Protein AF-A0A3R9VQI7-F1 (afdb_monomer)

Nearest PDB structures (foldseek):
  8i23-assembly1_F  TM=2.184E-01  e=7.069E+00  Acetivibrio thermocellus DSM 1313

pLDDT: mean 84.9, std 16.33, range [34.09, 97.44]

Solvent-accessible surface area (backbone atoms only — not comparable to full-atom values): 9624 Å² total; per-residue (Å²): 139,80,84,77,78,78,72,81,77,60,91,56,60,58,57,73,74,30,64,67,62,40,55,56,49,52,53,23,62,77,69,74,47,32,58,44,34,78,69,72,74,45,92,63,67,77,46,72,69,33,51,53,50,53,53,48,50,55,55,51,54,72,51,34,39,91,84,81,68,51,37,67,72,71,70,62,70,96,64,67,99,82,67,79,73,87,72,82,94,79,89,79,87,53,67,68,61,48,54,44,48,53,52,50,53,50,40,53,73,72,66,52,87,56,84,96,61,85,83,76,91,69,58,68,71,57,52,55,51,53,51,53,54,48,52,55,50,51,51,55,52,48,54,54,52,54,59,66,72,77,112

Mean predicted aligned error: 12.51 Å

Structure (mmCIF, N/CA/C/O backbone):
data_AF-A0A3R9VQI7-F1
#
_entry.id   AF-A0A3R9VQI7-F1
#
loop_
_atom_site.group_PDB
_atom_site.id
_atom_site.type_symbol
_atom_site.label_atom_id
_atom_site.label_alt_id
_atom_site.label_comp_id
_atom_site.label_asym_id
_atom_site.label_entity_id
_atom_site.label_seq_id
_atom_site.pdbx_PDB_ins_code
_atom_site.Cartn_x
_atom_site.Cartn_y
_atom_site.Cartn_z
_atom_site.occupancy
_atom_site.B_iso_or_equiv
_atom_site.auth_seq_id
_atom_site.auth_comp_id
_atom_site.auth_asym_id
_atom_site.auth_atom_id
_atom_site.pdbx_PDB_model_num
ATOM 1 N N . MET A 1 1 ? 29.028 -3.522 -47.943 1.00 38.59 1 MET A N 1
ATOM 2 C CA . MET A 1 1 ? 28.726 -4.312 -46.728 1.00 38.59 1 MET A CA 1
ATOM 3 C C . MET A 1 1 ? 29.406 -3.626 -45.562 1.00 38.59 1 MET A C 1
ATOM 5 O O . MET A 1 1 ? 30.579 -3.868 -45.320 1.00 38.59 1 MET A O 1
ATOM 9 N N . GLU A 1 2 ? 28.699 -2.723 -44.891 1.00 34.09 2 GLU A N 1
ATOM 10 C CA . GLU A 1 2 ? 29.251 -1.963 -43.771 1.00 34.09 2 GLU A CA 1
ATOM 11 C C . GLU A 1 2 ? 28.541 -2.427 -42.502 1.00 34.09 2 GLU A C 1
ATOM 13 O O . GLU A 1 2 ? 27.344 -2.212 -42.316 1.00 34.09 2 GLU A O 1
ATOM 18 N N . ARG A 1 3 ? 29.260 -3.193 -41.676 1.00 38.88 3 ARG A N 1
ATOM 19 C CA . ARG A 1 3 ? 28.760 -3.687 -40.391 1.00 38.88 3 ARG A CA 1
ATOM 20 C C . ARG A 1 3 ? 28.681 -2.503 -39.437 1.00 38.88 3 ARG A C 1
ATOM 22 O O . ARG A 1 3 ? 29.692 -2.091 -38.876 1.00 38.88 3 ARG A O 1
ATOM 29 N N . THR A 1 4 ? 27.476 -1.979 -39.242 1.00 37.16 4 THR A N 1
ATOM 30 C CA . THR A 1 4 ? 27.181 -0.986 -38.211 1.00 37.16 4 THR A CA 1
ATOM 31 C C . THR A 1 4 ? 27.562 -1.560 -36.847 1.00 37.16 4 THR A C 1
ATOM 33 O O . THR A 1 4 ? 26.996 -2.557 -36.393 1.00 37.16 4 THR A O 1
ATOM 36 N N . ALA A 1 5 ? 28.556 -0.954 -36.200 1.00 41.22 5 ALA A N 1
ATOM 37 C CA . ALA A 1 5 ? 28.973 -1.320 -34.857 1.00 41.22 5 ALA A CA 1
ATOM 38 C C . ALA A 1 5 ? 27.812 -1.076 -33.880 1.00 41.22 5 ALA A C 1
ATOM 40 O O . ALA A 1 5 ? 27.413 0.062 -33.624 1.00 41.22 5 ALA A O 1
ATOM 41 N N . VAL A 1 6 ? 27.251 -2.159 -33.342 1.00 41.62 6 VAL A N 1
ATOM 42 C CA . VAL A 1 6 ? 26.236 -2.110 -32.288 1.00 41.62 6 VAL A CA 1
ATOM 43 C C . VAL A 1 6 ? 26.894 -1.513 -31.046 1.00 41.62 6 VAL A C 1
ATOM 45 O O . VAL A 1 6 ? 27.669 -2.180 -30.362 1.00 41.62 6 VAL A O 1
ATOM 48 N N . ARG A 1 7 ? 26.605 -0.239 -30.754 1.00 41.44 7 ARG A N 1
ATOM 49 C CA . ARG A 1 7 ? 26.991 0.385 -29.483 1.00 41.44 7 ARG A CA 1
ATOM 50 C C . ARG A 1 7 ? 26.439 -0.470 -28.333 1.00 41.44 7 ARG A C 1
ATOM 52 O O . ARG A 1 7 ? 25.248 -0.801 -28.366 1.00 41.44 7 ARG A O 1
ATOM 59 N N . PRO A 1 8 ? 27.245 -0.820 -27.315 1.00 38.84 8 PRO A N 1
ATOM 60 C CA . PRO A 1 8 ? 26.748 -1.569 -26.172 1.00 38.84 8 PRO A CA 1
ATOM 61 C C . PRO A 1 8 ? 25.651 -0.736 -25.509 1.00 38.84 8 PRO A C 1
ATOM 63 O O . PRO A 1 8 ? 25.894 0.375 -25.035 1.00 38.84 8 PRO A O 1
ATOM 66 N N . ARG A 1 9 ? 24.410 -1.235 -25.532 1.00 44.59 9 ARG A N 1
ATOM 67 C CA . ARG A 1 9 ? 23.293 -0.591 -24.839 1.00 44.59 9 ARG A CA 1
ATOM 68 C C . ARG A 1 9 ? 23.637 -0.594 -23.348 1.00 44.59 9 ARG A C 1
ATOM 70 O O . ARG A 1 9 ? 23.620 -1.648 -22.722 1.00 44.59 9 ARG A O 1
ATOM 77 N N . GLY A 1 10 ? 24.021 0.568 -22.816 1.00 42.47 10 GLY A N 1
ATOM 78 C CA . GLY A 1 10 ? 24.413 0.735 -21.416 1.00 42.47 10 GLY A CA 1
ATOM 79 C C . GLY A 1 10 ? 23.370 0.124 -20.480 1.00 42.47 10 GLY A C 1
ATOM 80 O O . GLY A 1 10 ? 22.176 0.401 -20.617 1.00 42.47 10 GLY A O 1
ATOM 81 N N . ARG A 1 11 ? 23.836 -0.731 -19.563 1.00 51.78 11 ARG A N 1
ATOM 82 C CA . ARG A 1 11 ? 23.045 -1.722 -18.812 1.00 51.78 11 ARG A CA 1
ATOM 83 C C . ARG A 1 11 ? 21.971 -1.137 -17.870 1.00 51.78 11 ARG A C 1
ATOM 85 O O . ARG A 1 11 ? 21.146 -1.898 -17.389 1.00 51.78 11 ARG A O 1
ATOM 92 N N . GLY A 1 12 ? 21.906 0.187 -17.684 1.00 51.84 12 GLY A N 1
ATOM 93 C CA . GLY A 1 12 ? 20.859 0.875 -16.905 1.00 51.84 12 GLY A CA 1
ATOM 94 C C . GLY A 1 12 ? 19.809 1.644 -17.725 1.00 51.84 12 GLY A C 1
ATOM 95 O O . GLY A 1 12 ? 18.701 1.860 -17.249 1.00 51.84 12 GLY A O 1
ATOM 96 N N . LYS A 1 13 ? 20.088 2.011 -18.987 1.00 58.22 13 LYS A N 1
ATOM 97 C CA . LYS A 1 13 ? 19.230 2.949 -19.750 1.00 58.22 13 LYS A CA 1
ATOM 98 C C . LYS A 1 13 ? 17.835 2.404 -20.055 1.00 58.22 13 LYS A C 1
ATOM 100 O O . LYS A 1 13 ? 16.871 3.157 -20.094 1.00 58.22 13 LYS A O 1
ATOM 105 N N . ARG A 1 14 ? 17.729 1.089 -20.271 1.00 71.56 14 ARG A N 1
ATOM 106 C CA . ARG A 1 14 ? 16.430 0.439 -20.484 1.00 71.56 14 ARG A CA 1
ATOM 107 C C . ARG A 1 14 ? 15.607 0.392 -19.208 1.00 71.56 14 ARG A C 1
ATOM 109 O O . ARG A 1 14 ? 14.405 0.515 -19.301 1.00 71.56 14 ARG A O 1
ATOM 116 N N . LEU A 1 15 ? 16.236 0.225 -18.047 1.00 81.12 15 LEU A N 1
ATOM 117 C CA . LEU A 1 15 ? 15.501 0.173 -16.790 1.00 81.12 15 LEU A CA 1
ATOM 118 C C . LEU A 1 15 ? 14.833 1.520 -16.501 1.00 81.12 15 LEU A C 1
ATOM 120 O O . LEU A 1 15 ? 13.674 1.558 -16.139 1.00 81.12 15 LEU A O 1
ATOM 124 N N . ILE A 1 16 ? 15.526 2.626 -16.755 1.00 79.38 16 ILE A N 1
ATOM 125 C CA . ILE A 1 16 ? 14.968 3.967 -16.555 1.00 79.38 16 ILE A CA 1
ATOM 126 C C . ILE A 1 16 ? 13.814 4.245 -17.536 1.00 79.38 16 ILE A C 1
ATOM 128 O O . ILE A 1 16 ? 12.715 4.602 -17.120 1.00 79.38 16 ILE A O 1
ATOM 132 N N . ALA A 1 17 ? 14.041 4.020 -18.833 1.00 81.19 17 ALA A N 1
ATOM 133 C CA . ALA A 1 17 ? 13.105 4.422 -19.886 1.00 81.19 17 ALA A CA 1
ATOM 134 C C . ALA A 1 17 ? 11.921 3.458 -20.131 1.00 81.19 17 ALA A C 1
ATOM 136 O O . ALA A 1 17 ? 10.970 3.836 -20.805 1.00 81.19 17 ALA A O 1
ATOM 137 N N . ASP A 1 18 ? 11.978 2.211 -19.653 1.00 88.81 18 ASP A N 1
ATOM 138 C CA . ASP A 1 18 ? 10.979 1.166 -19.936 1.00 88.81 18 ASP A CA 1
ATOM 139 C C . ASP A 1 18 ? 10.187 0.836 -18.659 1.00 88.81 18 ASP A C 1
ATOM 141 O O . ASP A 1 18 ? 10.605 0.018 -17.835 1.00 88.81 18 ASP A O 1
ATOM 145 N N . GLU A 1 19 ? 9.046 1.508 -18.475 1.00 87.94 19 GLU A N 1
ATOM 146 C CA . GLU A 1 19 ? 8.146 1.322 -17.323 1.00 87.94 19 GLU A CA 1
ATOM 147 C C . GLU A 1 19 ? 7.657 -0.115 -17.183 1.00 87.94 19 GLU A C 1
ATOM 149 O O . GLU A 1 19 ? 7.660 -0.675 -16.087 1.00 87.94 19 GLU A O 1
ATOM 154 N N . ARG A 1 20 ? 7.289 -0.745 -18.302 1.00 91.69 20 ARG A N 1
ATOM 155 C CA . ARG A 1 20 ? 6.840 -2.136 -18.303 1.00 91.69 20 ARG A CA 1
ATOM 156 C C . ARG A 1 20 ? 7.943 -3.043 -17.781 1.00 91.69 20 ARG A C 1
ATOM 158 O O . ARG A 1 20 ? 7.696 -3.861 -16.903 1.00 91.69 20 ARG A O 1
ATOM 165 N N . PHE A 1 21 ? 9.160 -2.894 -18.294 1.00 93.94 21 PHE A N 1
ATOM 166 C CA . PHE A 1 21 ? 10.286 -3.700 -17.837 1.00 93.94 21 PHE A CA 1
ATOM 167 C C . PHE A 1 21 ? 10.604 -3.476 -16.349 1.00 93.94 21 PHE A C 1
ATOM 169 O O . PHE A 1 21 ? 10.956 -4.434 -15.661 1.00 93.94 21 PHE A O 1
ATOM 176 N N . ARG A 1 22 ? 10.433 -2.253 -15.825 1.00 93.25 22 ARG A N 1
ATOM 177 C CA . ARG A 1 22 ? 10.519 -1.987 -14.377 1.00 93.25 22 ARG A CA 1
ATOM 178 C C . ARG A 1 22 ? 9.446 -2.719 -13.583 1.00 93.25 22 ARG A C 1
ATOM 180 O O . ARG A 1 22 ? 9.789 -3.364 -12.597 1.00 93.25 22 ARG A O 1
ATOM 187 N N . ALA A 1 23 ? 8.191 -2.661 -14.021 1.00 94.38 23 ALA A N 1
ATOM 188 C CA . ALA A 1 23 ? 7.086 -3.348 -13.357 1.00 94.38 23 ALA A CA 1
ATOM 189 C C . ALA A 1 23 ? 7.280 -4.876 -13.347 1.00 94.38 23 ALA A C 1
ATOM 191 O O . ALA A 1 23 ? 7.048 -5.529 -12.331 1.00 94.38 23 ALA A O 1
ATOM 192 N N . GLU A 1 24 ? 7.772 -5.455 -14.450 1.00 96.56 24 GLU A N 1
ATOM 193 C CA . GLU A 1 24 ? 8.117 -6.883 -14.513 1.00 96.56 24 GLU A CA 1
ATOM 194 C C . GLU A 1 24 ? 9.191 -7.240 -13.464 1.00 96.56 24 GLU A C 1
ATOM 196 O O . GLU A 1 24 ? 9.066 -8.246 -12.762 1.00 96.56 24 GLU A O 1
ATOM 201 N N . LEU A 1 25 ? 10.228 -6.408 -13.307 1.00 96.50 25 LEU A N 1
ATOM 202 C CA . LEU A 1 25 ? 11.298 -6.634 -12.329 1.00 96.50 25 LEU A CA 1
ATOM 203 C C . LEU A 1 25 ? 10.863 -6.417 -10.875 1.00 96.50 25 LEU A C 1
ATOM 205 O O . LEU A 1 25 ? 11.325 -7.163 -10.015 1.00 96.50 25 LEU A O 1
ATOM 209 N N . GLU A 1 26 ? 9.952 -5.481 -10.604 1.00 95.81 26 GLU A N 1
ATOM 210 C CA . GLU A 1 26 ? 9.351 -5.294 -9.276 1.00 95.81 26 GLU A CA 1
ATOM 211 C C . GLU A 1 26 ? 8.632 -6.559 -8.799 1.00 95.81 26 GLU A C 1
ATOM 213 O O . GLU A 1 26 ? 8.823 -7.012 -7.669 1.00 95.81 26 GLU A O 1
ATOM 218 N N . LEU A 1 27 ? 7.828 -7.165 -9.675 1.00 97.44 27 LEU A N 1
ATOM 219 C CA . LEU A 1 27 ? 7.131 -8.410 -9.362 1.00 97.44 27 LEU A CA 1
ATOM 220 C C . LEU A 1 27 ? 8.117 -9.568 -9.171 1.00 97.44 27 LEU A C 1
ATOM 222 O O . LEU A 1 27 ? 7.957 -10.359 -8.243 1.00 97.44 27 LEU A O 1
ATOM 226 N N . CYS A 1 28 ? 9.160 -9.645 -10.004 1.00 96.88 28 CYS A N 1
ATOM 227 C CA . CYS A 1 28 ? 10.213 -10.652 -9.855 1.00 96.88 28 CYS A CA 1
ATOM 228 C C . CYS A 1 28 ? 10.943 -10.541 -8.508 1.00 96.88 28 CYS A C 1
ATOM 230 O O . CYS A 1 28 ? 11.165 -11.564 -7.863 1.00 96.88 28 CYS A O 1
ATOM 232 N N . ASP A 1 29 ? 11.292 -9.323 -8.084 1.00 96.44 29 ASP A N 1
ATOM 233 C CA . ASP A 1 29 ? 11.940 -9.040 -6.797 1.00 96.44 29 ASP A CA 1
ATOM 234 C C . ASP A 1 29 ? 11.030 -9.438 -5.626 1.00 96.44 29 ASP A C 1
ATOM 236 O O . ASP A 1 29 ? 11.433 -10.211 -4.758 1.00 96.44 29 ASP A O 1
ATOM 240 N N . ARG A 1 30 ? 9.755 -9.021 -5.666 1.00 96.62 30 ARG A N 1
ATOM 241 C CA . ARG A 1 30 ? 8.749 -9.355 -4.643 1.00 96.62 30 ARG A CA 1
ATOM 242 C C . ARG A 1 30 ? 8.510 -10.859 -4.505 1.00 96.62 30 ARG A C 1
ATOM 244 O O . ARG A 1 30 ? 8.289 -11.340 -3.397 1.00 96.62 30 ARG A O 1
ATOM 251 N N . TRP A 1 31 ? 8.503 -11.595 -5.613 1.00 96.31 31 TRP A N 1
ATOM 252 C CA . TRP A 1 31 ? 8.249 -13.039 -5.620 1.00 96.31 31 TRP A CA 1
ATOM 253 C C . TRP A 1 31 ? 9.518 -13.887 -5.487 1.00 96.31 31 TRP A C 1
ATOM 255 O O . TRP A 1 31 ? 9.418 -15.101 -5.322 1.00 96.31 31 TRP A O 1
ATOM 265 N N . GLY A 1 32 ? 10.704 -13.278 -5.560 1.00 95.69 32 GLY A N 1
ATOM 266 C CA . GLY A 1 32 ? 11.980 -13.990 -5.497 1.00 95.69 32 GLY A CA 1
ATOM 267 C C . GLY A 1 32 ? 12.238 -14.906 -6.699 1.00 95.69 32 GLY A C 1
ATOM 268 O O . GLY A 1 32 ? 12.875 -15.949 -6.547 1.00 95.69 32 GLY A O 1
ATOM 269 N N . ILE A 1 33 ? 11.747 -14.545 -7.890 1.00 96.69 33 ILE A N 1
ATOM 270 C CA . ILE A 1 33 ? 11.837 -15.379 -9.101 1.00 96.69 33 ILE A CA 1
ATOM 271 C C . ILE A 1 33 ? 12.723 -14.756 -10.192 1.00 96.69 33 ILE A C 1
ATOM 273 O O . ILE A 1 33 ? 12.811 -13.532 -10.295 1.00 96.69 33 ILE A O 1
ATOM 277 N N . PRO A 1 34 ? 13.353 -15.563 -11.072 1.00 97.19 34 PRO A N 1
ATOM 278 C CA . PRO A 1 34 ? 14.092 -15.022 -12.205 1.00 97.19 34 PRO A CA 1
ATOM 279 C C . PRO A 1 34 ? 13.143 -14.455 -13.274 1.00 97.19 34 PRO A C 1
ATOM 281 O O . PRO A 1 34 ? 12.100 -15.028 -13.588 1.00 97.19 34 PRO A O 1
ATOM 284 N N . HIS A 1 35 ? 13.548 -13.362 -13.922 1.00 95.25 35 HIS A N 1
ATOM 285 C CA . HIS A 1 35 ? 12.749 -12.703 -14.964 1.00 95.25 35 HIS A CA 1
ATOM 286 C C . HIS A 1 35 ? 12.475 -13.597 -16.192 1.00 95.25 35 HIS A C 1
ATOM 288 O O . HIS A 1 35 ? 11.518 -13.377 -16.937 1.00 95.25 35 HIS A O 1
ATOM 294 N N . SER A 1 36 ? 13.321 -14.592 -16.462 1.00 95.31 36 SER A N 1
ATOM 295 C CA . SER A 1 36 ? 13.054 -15.619 -17.476 1.00 95.31 36 SER A CA 1
ATOM 296 C C . SER A 1 36 ? 11.845 -16.490 -17.120 1.00 95.31 36 SER A C 1
ATOM 298 O O . SER A 1 36 ? 11.023 -16.749 -18.001 1.00 95.31 36 SER A O 1
ATOM 300 N N . LEU A 1 37 ? 11.695 -16.873 -15.845 1.00 96.56 37 LEU A N 1
ATOM 301 C CA . LEU A 1 37 ? 10.531 -17.603 -15.341 1.00 96.56 37 LEU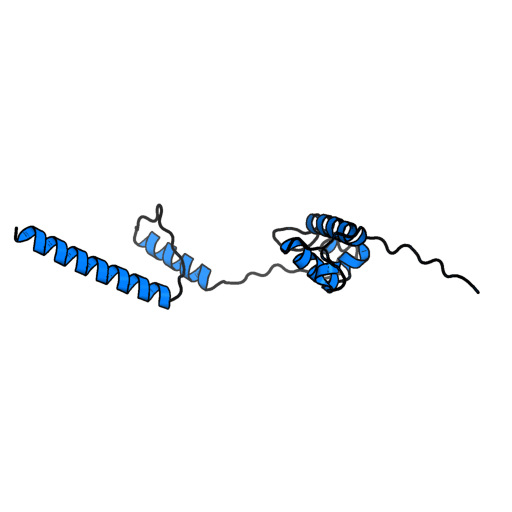 A CA 1
ATOM 302 C C . LEU A 1 37 ? 9.276 -16.731 -15.393 1.00 96.56 37 LEU A C 1
ATOM 304 O O . LEU A 1 37 ? 8.262 -17.181 -15.914 1.00 96.56 37 LEU A O 1
ATOM 308 N N . PHE A 1 38 ? 9.362 -15.471 -14.951 1.00 95.88 38 PHE A N 1
ATOM 309 C CA . PHE A 1 38 ? 8.246 -14.516 -15.038 1.00 95.88 38 PHE A CA 1
ATOM 310 C C . PHE A 1 38 ? 7.684 -14.406 -16.465 1.00 95.88 38 PHE A C 1
ATOM 312 O O . PHE A 1 38 ? 6.479 -14.345 -16.679 1.00 95.88 38 PHE A O 1
ATOM 319 N N . ARG A 1 39 ? 8.568 -14.442 -17.466 1.00 94.56 39 ARG A N 1
ATOM 320 C CA . ARG A 1 39 ? 8.208 -14.393 -18.887 1.00 94.56 39 ARG A CA 1
ATOM 321 C C . ARG A 1 39 ? 7.726 -15.720 -19.488 1.00 94.56 39 ARG A C 1
ATOM 323 O O . ARG A 1 39 ? 7.467 -15.757 -20.691 1.00 94.56 39 ARG A O 1
ATOM 330 N N . GLY A 1 40 ? 7.680 -16.800 -18.711 1.00 92.88 40 GLY A N 1
ATOM 331 C CA . GLY A 1 40 ? 7.339 -18.140 -19.195 1.00 92.88 40 GLY A CA 1
ATOM 332 C C . GLY A 1 40 ? 8.402 -18.777 -20.100 1.00 92.88 40 GLY A C 1
ATOM 333 O O . GLY A 1 40 ? 8.088 -19.684 -20.860 1.00 92.88 40 GLY A O 1
ATOM 334 N N . ALA A 1 41 ? 9.650 -18.295 -20.060 1.00 88.25 41 ALA A N 1
ATOM 335 C CA . ALA A 1 41 ? 10.738 -18.752 -20.931 1.00 88.25 41 ALA A CA 1
ATOM 336 C C . ALA A 1 41 ? 11.843 -19.539 -20.195 1.00 88.25 41 ALA A C 1
ATOM 338 O O . ALA A 1 41 ? 12.825 -19.925 -20.826 1.00 88.25 41 ALA A O 1
ATOM 339 N N . GLY A 1 42 ? 11.727 -19.739 -18.877 1.00 83.81 42 GLY A N 1
ATOM 340 C CA . GLY A 1 42 ? 12.738 -20.396 -18.041 1.00 83.81 42 GLY A CA 1
ATOM 341 C C . GLY A 1 42 ? 12.167 -21.522 -17.177 1.00 83.81 42 GLY A C 1
ATOM 342 O O . GLY A 1 42 ? 10.975 -21.555 -16.896 1.00 83.81 42 GLY A O 1
ATOM 343 N N . ASP A 1 43 ? 13.045 -22.416 -16.720 1.00 90.12 43 ASP A N 1
ATOM 344 C CA . ASP A 1 43 ? 12.754 -23.555 -15.831 1.00 90.12 43 ASP A CA 1
ATOM 345 C C . ASP A 1 43 ? 12.832 -23.187 -14.333 1.00 90.12 43 ASP A C 1
ATOM 347 O O . ASP A 1 43 ? 12.857 -24.055 -13.464 1.00 90.12 43 ASP A O 1
ATOM 351 N N . GLY A 1 44 ? 12.912 -21.888 -14.028 1.00 90.88 44 GLY A N 1
ATOM 352 C CA . GLY A 1 44 ? 13.103 -21.361 -12.677 1.00 90.88 44 GLY A CA 1
ATOM 353 C C . GLY A 1 44 ? 14.562 -21.254 -12.232 1.00 90.88 44 GLY A C 1
ATOM 354 O O . GLY A 1 44 ? 14.823 -20.706 -11.160 1.00 90.88 44 GLY A O 1
ATOM 355 N N . ARG A 1 45 ? 15.536 -21.692 -13.042 1.00 94.81 45 ARG A N 1
ATOM 356 C CA . ARG A 1 45 ? 16.953 -21.458 -12.741 1.00 94.81 45 ARG A CA 1
ATOM 357 C C . ARG A 1 45 ? 17.359 -20.024 -13.052 1.00 94.81 45 ARG A C 1
ATOM 359 O O . ARG A 1 45 ? 17.010 -19.447 -14.081 1.00 94.81 45 ARG A O 1
ATOM 366 N N . TRP A 1 46 ? 18.184 -19.464 -12.175 1.00 94.44 46 TRP A N 1
ATOM 367 C CA . TRP A 1 46 ? 18.760 -18.140 -12.366 1.00 94.44 46 TRP A CA 1
ATOM 368 C C . TRP A 1 46 ? 19.817 -18.164 -13.467 1.00 94.44 46 TRP A C 1
ATOM 370 O O . TRP A 1 46 ? 20.925 -18.675 -13.281 1.00 94.44 46 TRP A O 1
ATOM 380 N N . THR A 1 47 ? 19.493 -17.567 -14.611 1.00 94.19 47 THR A N 1
ATOM 381 C CA . THR A 1 47 ? 20.473 -17.330 -15.674 1.00 94.19 47 THR A CA 1
ATOM 382 C C . THR A 1 47 ? 21.387 -16.155 -15.317 1.00 94.19 47 THR A C 1
ATOM 384 O O . THR A 1 47 ? 21.063 -15.335 -14.455 1.00 94.19 47 THR A O 1
ATOM 387 N N . GLU A 1 48 ? 22.531 -16.035 -15.992 1.00 93.88 48 GLU A N 1
ATOM 388 C CA . GLU A 1 48 ? 23.413 -14.866 -15.849 1.00 93.88 48 GLU A CA 1
ATOM 389 C C . GLU A 1 48 ? 22.662 -13.561 -16.119 1.00 93.88 48 GLU A C 1
ATOM 391 O O . GLU A 1 48 ? 22.704 -12.634 -15.314 1.00 93.88 48 GLU A O 1
ATOM 396 N N . ARG A 1 49 ? 21.863 -13.545 -17.186 1.00 90.94 49 ARG A N 1
ATOM 397 C CA . ARG A 1 49 ? 21.050 -12.394 -17.564 1.00 90.94 49 ARG A CA 1
ATOM 398 C C . ARG A 1 49 ? 19.994 -12.043 -16.515 1.00 90.94 49 ARG A C 1
ATOM 400 O O . ARG A 1 49 ? 19.667 -10.872 -16.363 1.00 90.94 49 ARG A O 1
ATOM 407 N N . ASP A 1 50 ? 19.423 -13.021 -15.815 1.00 94.69 50 ASP A N 1
ATOM 408 C CA . ASP A 1 50 ? 18.455 -12.738 -14.747 1.00 94.69 50 ASP A CA 1
ATOM 409 C C . ASP A 1 50 ? 19.135 -12.153 -13.511 1.00 94.69 50 ASP A C 1
ATOM 411 O O . ASP A 1 50 ? 18.616 -11.199 -12.937 1.00 94.69 50 ASP A O 1
ATOM 415 N N . ARG A 1 51 ? 20.332 -12.643 -13.162 1.00 95.25 51 ARG A N 1
ATOM 416 C CA . ARG A 1 51 ? 21.143 -12.052 -12.087 1.00 95.25 51 ARG A CA 1
ATOM 417 C C . ARG A 1 51 ? 21.540 -10.615 -12.406 1.00 95.25 51 ARG A C 1
ATOM 419 O O . ARG A 1 51 ? 21.394 -9.746 -11.554 1.00 95.25 51 ARG A O 1
ATOM 426 N N . GLU A 1 52 ? 21.984 -10.348 -13.634 1.00 94.38 52 GLU A N 1
ATOM 427 C CA . GLU A 1 52 ? 22.318 -8.987 -14.073 1.00 94.38 52 GLU A CA 1
ATOM 428 C C . GLU A 1 52 ? 21.127 -8.033 -13.926 1.00 94.38 52 GLU A C 1
ATOM 430 O O . GLU A 1 52 ? 21.287 -6.925 -13.418 1.00 94.38 52 GLU A O 1
ATOM 435 N N . LYS A 1 53 ? 19.922 -8.458 -14.334 1.00 93.88 53 LYS A N 1
ATOM 436 C CA . LYS A 1 53 ? 18.711 -7.641 -14.178 1.00 93.88 53 LYS A CA 1
ATOM 437 C C . LYS A 1 53 ? 18.348 -7.418 -12.715 1.00 93.88 53 LYS A C 1
ATOM 439 O O . LYS A 1 53 ? 17.994 -6.300 -12.370 1.00 93.88 53 LYS A O 1
ATOM 444 N N . ALA A 1 54 ? 18.423 -8.452 -11.878 1.00 95.00 54 ALA A N 1
ATOM 445 C CA . ALA A 1 54 ? 18.098 -8.337 -10.459 1.00 95.00 54 ALA A CA 1
ATOM 446 C C . ALA A 1 54 ? 19.051 -7.367 -9.746 1.00 95.00 54 ALA A C 1
ATOM 448 O O . ALA A 1 54 ? 18.604 -6.489 -9.016 1.00 95.00 54 ALA A O 1
ATOM 449 N N . LEU A 1 55 ? 20.355 -7.451 -10.029 1.00 94.94 55 LEU A N 1
ATOM 450 C CA . LEU A 1 55 ? 21.340 -6.503 -9.502 1.00 94.94 55 LEU A CA 1
ATOM 451 C C . LEU A 1 55 ? 21.104 -5.080 -10.027 1.00 94.94 55 LEU A C 1
ATOM 453 O O . LEU A 1 55 ? 21.162 -4.129 -9.252 1.00 94.94 55 LEU A O 1
ATOM 457 N N . ALA A 1 56 ? 20.792 -4.924 -11.317 1.00 92.50 56 ALA A N 1
ATOM 458 C CA . ALA A 1 56 ? 20.472 -3.619 -11.893 1.00 92.50 56 ALA A CA 1
ATOM 459 C C . ALA A 1 56 ? 19.197 -3.012 -11.283 1.00 92.50 56 ALA A C 1
ATOM 461 O O . ALA A 1 56 ? 19.162 -1.816 -11.003 1.00 92.50 56 ALA A O 1
ATOM 462 N N . TYR A 1 57 ? 18.168 -3.830 -11.044 1.00 93.69 57 TYR A N 1
ATOM 463 C CA . TYR A 1 57 ? 16.941 -3.403 -10.376 1.00 93.69 57 TYR A CA 1
ATOM 464 C C . TYR A 1 57 ? 17.195 -3.006 -8.924 1.00 93.69 57 TYR A C 1
ATOM 466 O O . TYR A 1 57 ? 16.715 -1.966 -8.480 1.00 93.69 57 TYR A O 1
ATOM 474 N N . ARG A 1 58 ? 18.027 -3.770 -8.209 1.00 94.00 58 ARG A N 1
ATOM 475 C CA . ARG A 1 58 ? 18.433 -3.441 -6.842 1.00 94.00 58 ARG A CA 1
ATOM 476 C C . ARG A 1 58 ? 19.167 -2.106 -6.761 1.00 94.00 58 ARG A C 1
ATOM 478 O O . ARG A 1 58 ? 18.946 -1.348 -5.821 1.00 94.00 58 ARG A O 1
ATOM 485 N N . GLU A 1 59 ? 20.029 -1.816 -7.730 1.00 91.56 59 GLU A N 1
ATOM 486 C CA . GLU A 1 59 ? 20.727 -0.532 -7.790 1.00 91.56 59 GLU A CA 1
ATOM 487 C C . GLU A 1 59 ? 19.768 0.615 -8.125 1.00 91.56 59 GLU A C 1
ATOM 489 O O . GLU A 1 59 ? 19.807 1.652 -7.475 1.00 91.56 59 GLU A O 1
ATOM 494 N N . TYR A 1 60 ? 18.828 0.404 -9.049 1.00 90.62 60 TYR A N 1
ATOM 495 C CA . TYR A 1 60 ? 17.756 1.366 -9.314 1.00 90.62 60 TYR A CA 1
ATOM 496 C C . TYR A 1 60 ? 16.908 1.660 -8.070 1.00 90.62 60 TYR A C 1
ATOM 498 O O . TYR A 1 60 ? 16.638 2.818 -7.780 1.00 90.62 60 TYR A O 1
ATOM 506 N N . GLN A 1 61 ? 16.527 0.649 -7.284 1.00 91.38 61 GLN A N 1
ATOM 507 C CA . GLN A 1 61 ? 15.762 0.868 -6.049 1.00 91.38 61 GLN A CA 1
ATOM 508 C C . GLN A 1 61 ? 16.491 1.789 -5.057 1.00 91.38 61 GLN A C 1
ATOM 510 O O . GLN A 1 61 ? 15.837 2.513 -4.317 1.00 91.38 61 GLN A O 1
ATOM 515 N N . ARG A 1 62 ? 17.831 1.787 -5.037 1.00 89.94 62 ARG A N 1
ATOM 516 C CA . ARG A 1 62 ? 18.619 2.675 -4.164 1.00 89.94 62 ARG A CA 1
ATOM 517 C C . ARG A 1 62 ? 18.576 4.135 -4.595 1.00 89.94 62 ARG A C 1
ATOM 519 O O . ARG A 1 62 ? 18.835 5.000 -3.766 1.00 89.94 62 ARG A O 1
ATOM 526 N N . THR A 1 63 ? 18.274 4.411 -5.863 1.00 87.62 63 THR A N 1
ATOM 527 C CA . THR A 1 63 ? 18.142 5.785 -6.363 1.00 87.62 63 THR A CA 1
ATOM 528 C C . THR A 1 63 ? 16.734 6.345 -6.174 1.00 87.62 63 THR A C 1
ATOM 530 O O . THR A 1 63 ? 16.541 7.550 -6.321 1.00 87.62 63 THR A O 1
ATOM 533 N N . VAL A 1 64 ? 15.761 5.493 -5.829 1.00 89.25 64 VAL A N 1
ATOM 534 C CA . VAL A 1 64 ? 14.363 5.854 -5.574 1.00 89.25 64 VAL A CA 1
ATOM 535 C C . VAL A 1 64 ? 14.162 6.167 -4.092 1.00 89.25 64 VAL A C 1
ATOM 537 O O . VAL A 1 64 ? 14.525 5.380 -3.218 1.00 89.25 64 VAL A O 1
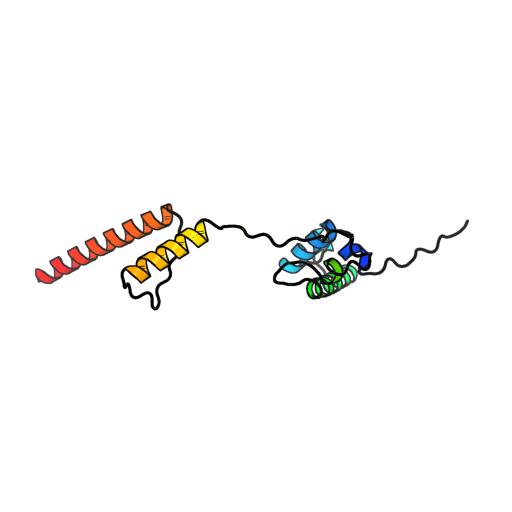ATOM 540 N N . CYS A 1 65 ? 13.533 7.302 -3.795 1.00 85.56 65 CYS A N 1
ATOM 541 C CA . CYS A 1 65 ? 13.139 7.640 -2.434 1.00 85.56 65 CYS A CA 1
ATOM 542 C C . CYS A 1 65 ? 12.037 6.681 -1.941 1.00 85.56 65 CYS A C 1
ATOM 544 O O . CYS A 1 65 ? 10.988 6.590 -2.581 1.00 85.56 65 CYS A O 1
ATOM 546 N N . PRO A 1 66 ? 12.197 6.015 -0.781 1.00 83.31 66 PRO A N 1
ATOM 547 C CA . PRO A 1 66 ? 11.177 5.107 -0.250 1.00 83.31 66 PRO A CA 1
ATOM 548 C C . PRO A 1 66 ? 9.914 5.828 0.248 1.00 83.31 66 PRO A C 1
ATOM 550 O O . PRO A 1 66 ? 8.904 5.173 0.485 1.00 83.31 66 PRO A O 1
ATOM 553 N N . GLY A 1 67 ? 9.968 7.152 0.437 1.00 83.62 67 GLY A N 1
ATOM 554 C CA . GLY A 1 67 ? 8.827 7.959 0.874 1.00 83.62 67 GLY A CA 1
ATOM 555 C C . GLY A 1 67 ? 7.937 8.411 -0.283 1.00 83.62 67 GLY A C 1
ATOM 556 O O . GLY A 1 67 ? 6.743 8.137 -0.281 1.00 83.62 67 GLY A O 1
ATOM 557 N N . CYS A 1 68 ? 8.515 9.104 -1.270 1.00 82.31 68 CYS A N 1
ATOM 558 C CA . CYS A 1 68 ? 7.760 9.700 -2.379 1.00 82.31 68 CYS A CA 1
ATOM 559 C C . CYS A 1 68 ? 7.821 8.904 -3.692 1.00 82.31 68 CYS A C 1
ATOM 561 O O . CYS A 1 68 ? 7.085 9.221 -4.618 1.00 82.31 68 CYS A O 1
ATOM 563 N N . GLY A 1 69 ? 8.683 7.888 -3.810 1.00 85.12 69 GLY A N 1
ATOM 564 C CA . GLY A 1 69 ? 8.783 7.047 -5.010 1.00 85.12 69 GLY A CA 1
ATOM 565 C C . GLY A 1 69 ? 9.499 7.683 -6.210 1.00 85.12 69 GLY A C 1
ATOM 566 O O . GLY A 1 69 ? 9.698 7.004 -7.216 1.00 85.12 69 GLY A O 1
ATOM 567 N N . THR A 1 70 ? 9.935 8.941 -6.110 1.00 85.31 70 THR A N 1
ATOM 568 C CA . THR A 1 70 ? 10.727 9.632 -7.144 1.00 85.31 70 THR A CA 1
ATOM 569 C C . THR A 1 70 ? 12.226 9.414 -6.944 1.00 85.31 70 THR A C 1
ATOM 571 O O . THR A 1 70 ? 12.686 9.186 -5.820 1.00 85.31 70 THR A O 1
ATOM 574 N N . ARG A 1 71 ? 13.017 9.546 -8.009 1.00 83.19 71 ARG A N 1
ATOM 575 C CA . ARG A 1 71 ? 14.487 9.561 -7.957 1.00 83.19 71 ARG A CA 1
ATOM 576 C C . ARG A 1 71 ? 15.013 10.985 -7.888 1.00 83.19 71 ARG A C 1
ATOM 578 O O . ARG A 1 71 ? 14.332 11.915 -8.292 1.00 83.19 71 ARG A O 1
ATOM 585 N N . HIS A 1 72 ? 16.248 11.154 -7.422 1.00 77.38 72 HIS A N 1
ATOM 586 C CA . HIS A 1 72 ? 16.878 12.479 -7.359 1.00 77.38 72 HIS A CA 1
ATOM 587 C C . HIS A 1 72 ? 16.987 13.151 -8.740 1.00 77.38 72 HIS A C 1
ATOM 589 O O . HIS A 1 72 ? 16.683 14.326 -8.880 1.00 77.38 72 HIS A O 1
ATOM 595 N N . GLU A 1 73 ? 17.332 12.380 -9.774 1.00 76.25 73 GLU A N 1
ATOM 596 C CA . GLU A 1 73 ? 17.397 12.848 -11.168 1.00 76.25 73 GLU A CA 1
ATOM 597 C C . GLU A 1 73 ? 16.030 13.225 -11.765 1.00 76.25 73 GLU A C 1
ATOM 599 O O . GLU A 1 73 ? 15.988 13.896 -12.789 1.00 76.25 73 GLU A O 1
ATOM 604 N N . ASP A 1 74 ? 14.919 12.818 -11.135 1.00 74.56 74 ASP A N 1
ATOM 605 C CA . ASP A 1 74 ? 13.582 13.248 -11.552 1.00 74.56 74 ASP A CA 1
ATOM 606 C C . ASP A 1 74 ? 13.281 14.697 -11.095 1.00 74.56 74 ASP A C 1
ATOM 608 O O . ASP A 1 74 ? 12.294 15.262 -11.548 1.00 74.56 74 ASP A O 1
ATOM 612 N N . TRP A 1 75 ? 14.129 15.284 -10.232 1.00 73.62 75 TRP A N 1
ATOM 613 C CA . TRP A 1 75 ? 14.042 16.670 -9.740 1.00 73.62 75 TRP A CA 1
ATOM 614 C C . TRP A 1 75 ? 15.134 17.595 -10.307 1.00 73.62 75 TRP A C 1
ATOM 616 O O . TRP A 1 75 ? 14.980 18.810 -10.280 1.00 73.62 75 TRP A O 1
ATOM 626 N N . ASP A 1 76 ? 16.253 17.049 -10.798 1.00 65.12 76 ASP A N 1
ATOM 627 C CA . ASP A 1 76 ? 17.363 17.837 -11.355 1.00 65.12 76 ASP A CA 1
ATOM 628 C C . ASP A 1 76 ? 17.176 18.043 -12.866 1.00 65.12 76 ASP A C 1
ATOM 630 O O . ASP A 1 76 ? 17.724 17.326 -13.712 1.00 65.12 76 ASP A O 1
ATOM 634 N N . HIS A 1 77 ? 16.334 19.011 -13.221 1.00 58.66 77 HIS A N 1
ATOM 635 C CA . HIS A 1 77 ? 16.155 19.457 -14.596 1.00 58.66 77 HIS A CA 1
ATOM 636 C C . HIS A 1 77 ? 17.210 20.524 -14.904 1.00 58.66 77 HIS A C 1
ATOM 638 O O . HIS A 1 77 ? 16.954 21.707 -14.735 1.00 58.66 77 HIS A O 1
ATOM 644 N N . GLY A 1 78 ? 18.402 20.132 -15.363 1.00 54.22 78 GLY A N 1
ATOM 645 C CA . GLY A 1 78 ? 19.481 21.051 -15.776 1.00 54.22 78 GLY A CA 1
ATOM 646 C C . GLY A 1 78 ? 19.173 21.952 -16.995 1.00 54.22 78 GLY A C 1
ATOM 647 O O . GLY A 1 78 ? 20.020 22.095 -17.878 1.00 54.22 78 GLY A O 1
ATOM 648 N N . GLY A 1 79 ? 17.963 22.510 -17.088 1.00 54.75 79 GLY A N 1
ATOM 649 C CA . GLY A 1 79 ? 17.497 23.501 -18.056 1.00 54.75 79 GLY A CA 1
ATOM 650 C C . GLY A 1 79 ? 17.233 24.862 -17.397 1.00 54.75 79 GLY A C 1
ATOM 651 O O . GLY A 1 79 ? 17.405 25.020 -16.195 1.00 54.75 79 GLY A O 1
ATOM 652 N N . SER A 1 80 ? 16.867 25.862 -18.205 1.00 57.06 80 SER A N 1
ATOM 653 C CA . SER A 1 80 ? 16.505 27.205 -17.729 1.00 57.06 80 SER A CA 1
ATOM 654 C C . SER A 1 80 ? 15.335 27.164 -16.741 1.00 57.06 80 SER A C 1
ATOM 656 O O . SER A 1 80 ? 14.501 26.269 -16.851 1.00 57.06 80 SER A O 1
ATOM 658 N N . ASP A 1 81 ? 15.242 28.175 -15.869 1.00 58.66 81 ASP A N 1
ATOM 659 C CA . ASP A 1 81 ? 14.228 28.380 -14.806 1.00 58.66 81 ASP A CA 1
ATOM 660 C C . ASP A 1 81 ? 12.737 28.269 -15.243 1.00 58.66 81 ASP A C 1
ATOM 662 O O . ASP A 1 81 ? 11.843 28.421 -14.417 1.00 58.66 81 ASP A O 1
ATOM 666 N N . ASP A 1 82 ? 12.455 27.996 -16.521 1.00 60.19 82 ASP A N 1
ATOM 667 C CA . ASP A 1 82 ? 11.123 27.907 -17.133 1.00 60.19 82 ASP A CA 1
ATOM 668 C C . ASP A 1 82 ? 10.621 26.458 -17.351 1.00 60.19 82 ASP A C 1
ATOM 670 O O . ASP A 1 82 ? 9.558 26.259 -17.944 1.00 60.19 82 ASP A O 1
ATOM 674 N N . ALA A 1 83 ? 11.377 25.426 -16.956 1.00 62.00 83 ALA A N 1
ATOM 675 C CA . ALA A 1 83 ? 10.896 24.043 -17.029 1.00 62.00 83 ALA A CA 1
ATOM 676 C C . ALA A 1 83 ? 9.953 23.744 -15.849 1.00 62.00 83 ALA A C 1
ATOM 678 O O . ALA A 1 83 ? 10.371 23.823 -14.699 1.00 62.00 83 ALA A O 1
ATOM 679 N N . GLU A 1 84 ? 8.691 23.398 -16.128 1.00 63.25 84 GLU A N 1
ATOM 680 C CA . GLU A 1 84 ? 7.733 22.970 -15.098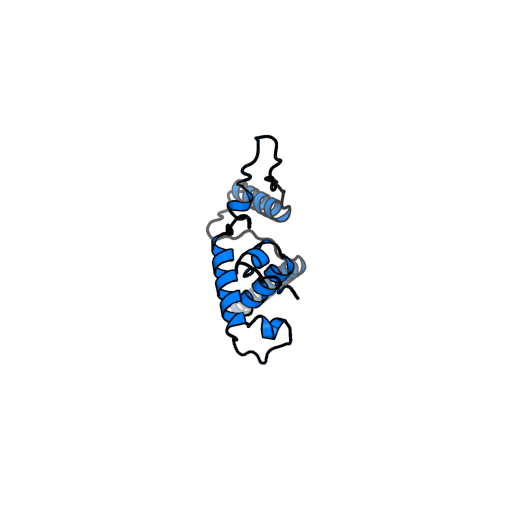 1.00 63.25 84 GLU A CA 1
ATOM 681 C C . GLU A 1 84 ? 8.218 21.686 -14.399 1.00 63.25 84 GLU A C 1
ATOM 683 O O . GLU A 1 84 ? 8.658 20.742 -15.065 1.00 63.25 84 GLU A O 1
ATOM 688 N N . ASP A 1 85 ? 8.115 21.644 -13.066 1.00 67.62 85 ASP A N 1
ATOM 689 C CA . ASP A 1 85 ? 8.456 20.463 -12.271 1.00 67.62 85 ASP A CA 1
ATOM 690 C C . ASP A 1 85 ? 7.581 19.266 -12.669 1.00 67.62 85 ASP A C 1
ATOM 692 O O . ASP A 1 85 ? 6.361 19.367 -12.821 1.00 67.62 85 ASP A O 1
ATOM 696 N N . ALA A 1 86 ? 8.189 18.082 -12.778 1.00 71.56 86 ALA A N 1
ATOM 697 C CA . ALA A 1 86 ? 7.456 16.860 -13.113 1.00 71.56 86 ALA A CA 1
ATOM 698 C C . ALA A 1 86 ? 6.487 16.387 -12.002 1.00 71.56 86 ALA A C 1
ATOM 700 O O . ALA A 1 86 ? 5.630 15.537 -12.261 1.00 71.56 86 ALA A O 1
ATOM 701 N N . TYR A 1 87 ? 6.622 16.903 -10.772 1.00 69.88 87 TYR A N 1
ATOM 702 C CA . TYR A 1 87 ? 5.840 16.501 -9.599 1.00 69.88 87 TYR A CA 1
ATOM 703 C C . TYR A 1 87 ? 5.449 17.709 -8.736 1.00 69.88 87 TYR A C 1
ATOM 705 O O . TYR A 1 87 ? 6.293 18.526 -8.393 1.00 69.88 87 TYR A O 1
ATOM 713 N N . GLU A 1 88 ? 4.189 17.747 -8.295 1.00 77.88 88 GLU A N 1
ATOM 714 C CA . GLU A 1 88 ? 3.637 18.774 -7.398 1.00 77.88 88 GLU A CA 1
ATOM 715 C C . GLU A 1 88 ? 3.187 18.141 -6.070 1.00 77.88 88 GLU A C 1
ATOM 717 O O . GLU A 1 88 ? 2.680 17.011 -6.039 1.00 77.88 88 GLU A O 1
ATOM 722 N N . VAL A 1 89 ? 3.326 18.865 -4.955 1.00 82.31 89 VAL A N 1
ATOM 723 C CA . VAL A 1 89 ? 2.830 18.397 -3.653 1.00 82.31 89 VAL A CA 1
ATOM 724 C C . VAL A 1 89 ? 1.321 18.619 -3.572 1.00 82.31 89 VAL A C 1
ATOM 726 O O . VAL A 1 89 ? 0.836 19.745 -3.607 1.00 82.31 89 VAL A O 1
ATOM 729 N N . THR A 1 90 ? 0.555 17.542 -3.384 1.00 83.62 90 THR A N 1
ATOM 730 C CA . THR A 1 90 ? -0.896 17.628 -3.165 1.00 83.62 90 THR A CA 1
ATOM 731 C C . THR A 1 90 ? -1.283 17.289 -1.729 1.00 83.62 90 THR A C 1
ATOM 733 O O . THR A 1 90 ? -0.725 16.385 -1.106 1.00 83.62 90 THR A O 1
ATOM 736 N N . VAL A 1 91 ? -2.285 17.998 -1.206 1.00 89.00 91 VAL A N 1
ATOM 737 C CA . VAL A 1 91 ? -2.921 17.689 0.078 1.00 89.00 91 VAL A CA 1
ATOM 738 C C . VAL A 1 91 ? -4.271 17.043 -0.202 1.00 89.00 91 VAL A C 1
ATOM 740 O O . VAL A 1 91 ? -5.177 17.681 -0.736 1.00 89.00 91 VAL A O 1
ATOM 743 N N . GLN A 1 92 ? -4.428 15.780 0.195 1.00 88.69 92 GLN A N 1
ATOM 744 C CA . GLN A 1 92 ? -5.707 15.077 0.120 1.00 88.69 92 GLN A CA 1
ATOM 745 C C . GLN A 1 92 ? -6.261 14.770 1.509 1.00 88.69 92 GLN A C 1
ATOM 747 O O . GLN A 1 92 ? -5.565 14.267 2.391 1.00 88.69 92 GLN A O 1
ATOM 752 N N . ARG A 1 93 ? -7.557 15.036 1.693 1.00 90.94 93 ARG A N 1
ATOM 753 C CA . ARG A 1 93 ? -8.294 14.673 2.906 1.00 90.94 93 ARG A CA 1
ATOM 754 C C . ARG A 1 93 ? -8.756 13.221 2.812 1.00 90.94 93 ARG A C 1
ATOM 756 O O . ARG A 1 93 ? -9.634 12.898 2.018 1.00 90.94 93 ARG A O 1
ATOM 763 N N . CYS A 1 94 ? -8.223 12.361 3.675 1.00 93.50 94 CYS A N 1
ATOM 764 C CA . CYS A 1 94 ? -8.760 11.018 3.880 1.00 93.50 94 CYS A CA 1
ATOM 765 C C . CYS A 1 94 ? -9.919 11.070 4.884 1.00 93.50 94 CYS A C 1
ATOM 767 O O . CYS A 1 94 ? -9.704 11.341 6.067 1.00 93.50 94 CYS A O 1
ATOM 769 N N . ILE A 1 95 ? -11.139 10.769 4.429 1.0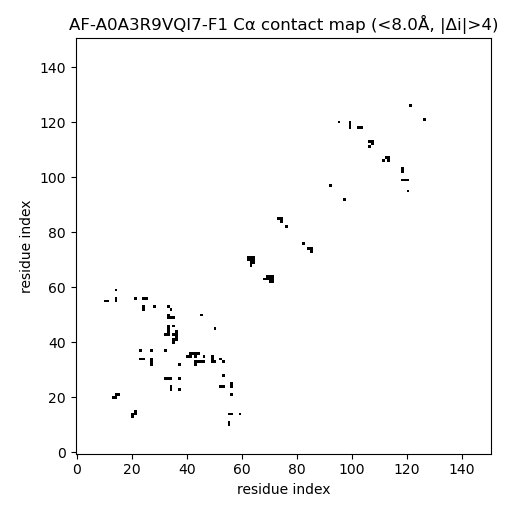0 95.50 95 ILE A N 1
ATOM 770 C CA . ILE A 1 95 ? -12.338 10.769 5.285 1.00 95.50 95 ILE A CA 1
ATOM 771 C C . ILE A 1 95 ? -12.194 9.789 6.456 1.00 95.50 95 ILE A C 1
ATOM 773 O O . ILE A 1 95 ? -12.572 10.112 7.575 1.00 95.50 95 ILE A O 1
ATOM 777 N N . GLY A 1 96 ? -11.585 8.619 6.240 1.00 93.88 96 GLY A N 1
ATOM 778 C CA . GLY A 1 96 ? -11.376 7.646 7.313 1.00 93.88 96 GLY A CA 1
ATOM 779 C C . GLY A 1 96 ? -10.451 8.165 8.420 1.00 93.88 96 GLY A C 1
ATOM 780 O O . GLY A 1 96 ? -10.782 8.066 9.599 1.00 93.88 96 GLY A O 1
ATOM 781 N N . CYS A 1 97 ? -9.319 8.771 8.050 1.00 94.19 97 CYS A N 1
ATOM 782 C CA . CYS A 1 97 ? -8.392 9.370 9.015 1.00 94.19 97 CYS A CA 1
ATOM 783 C C . CYS A 1 97 ? -9.025 10.547 9.760 1.00 94.19 97 CYS A C 1
ATOM 785 O O . CYS A 1 97 ? -8.809 10.691 10.958 1.00 94.19 97 CYS A O 1
ATOM 787 N N . GLN A 1 98 ? -9.829 11.354 9.067 1.00 96.50 98 GLN A N 1
ATOM 788 C CA . GLN A 1 98 ? -10.577 12.434 9.695 1.00 96.50 98 GLN A CA 1
ATOM 789 C C . GLN A 1 98 ? -11.565 11.899 10.739 1.00 96.50 98 GLN A C 1
ATOM 791 O O . GLN A 1 98 ? -11.541 12.382 11.860 1.00 96.50 98 GLN A O 1
ATOM 796 N N . VAL A 1 99 ? -12.387 10.894 10.414 1.00 96.88 99 VAL A N 1
ATOM 797 C CA . VAL A 1 99 ? -13.361 10.320 11.365 1.00 96.88 99 VAL A CA 1
ATOM 798 C C . VAL A 1 99 ? -12.663 9.721 12.593 1.00 96.88 99 VAL A C 1
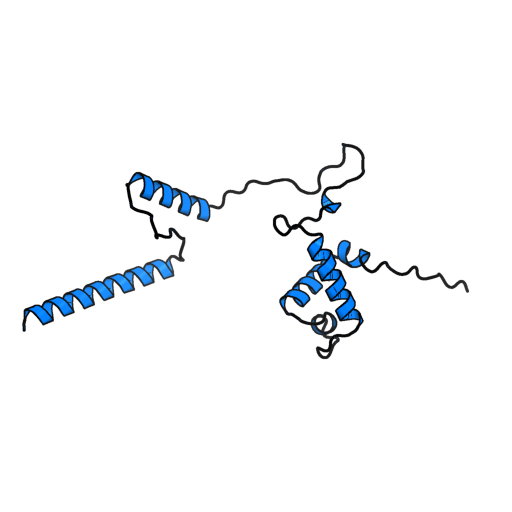ATOM 800 O O . VAL A 1 99 ? -13.143 9.871 13.714 1.00 96.88 99 VAL A O 1
ATOM 803 N N . ILE A 1 100 ? -11.508 9.070 12.406 1.00 96.38 100 ILE A N 1
ATOM 804 C CA . ILE A 1 100 ? -10.684 8.586 13.526 1.00 96.38 100 ILE A CA 1
ATOM 805 C C . ILE A 1 100 ? -10.231 9.760 14.401 1.00 96.38 100 ILE A C 1
ATOM 807 O O . ILE A 1 100 ? -10.396 9.693 15.618 1.00 96.38 100 ILE A O 1
ATOM 811 N N . GLY A 1 101 ? -9.690 10.818 13.788 1.00 95.00 101 GLY A N 1
ATOM 812 C CA . GLY A 1 101 ? -9.232 12.013 14.498 1.00 95.00 101 GLY A CA 1
ATOM 813 C C . GLY A 1 101 ? -10.361 12.707 15.259 1.00 95.00 101 GLY A C 1
ATOM 814 O O . GLY A 1 101 ? -10.223 12.983 16.443 1.00 95.00 101 GLY A O 1
ATOM 815 N N . GLU A 1 102 ? -11.522 12.882 14.630 1.00 96.44 102 GLU A N 1
ATOM 816 C CA . GLU A 1 102 ? -12.711 13.452 15.271 1.00 96.44 102 GLU A CA 1
ATOM 817 C C . GLU A 1 102 ? -13.147 12.634 16.490 1.00 96.44 102 GLU A C 1
ATOM 819 O O . GLU A 1 102 ? -13.457 13.211 17.532 1.00 96.44 102 GLU A O 1
ATOM 824 N N . LYS A 1 103 ? -13.114 11.295 16.406 1.00 95.81 103 LYS A N 1
ATOM 825 C CA . LYS A 1 103 ? -13.460 10.445 17.550 1.00 95.81 103 LYS A CA 1
ATOM 826 C C . LYS A 1 103 ? -12.421 10.509 18.670 1.00 95.81 103 LYS A C 1
ATOM 828 O O . LYS A 1 103 ? -12.783 10.434 19.842 1.00 95.81 103 LYS A O 1
ATOM 833 N N . GLN A 1 104 ? -11.139 10.630 18.329 1.00 94.38 104 GLN A N 1
ATOM 834 C CA . GLN A 1 104 ? -10.075 10.849 19.313 1.00 94.38 104 GLN A CA 1
ATOM 835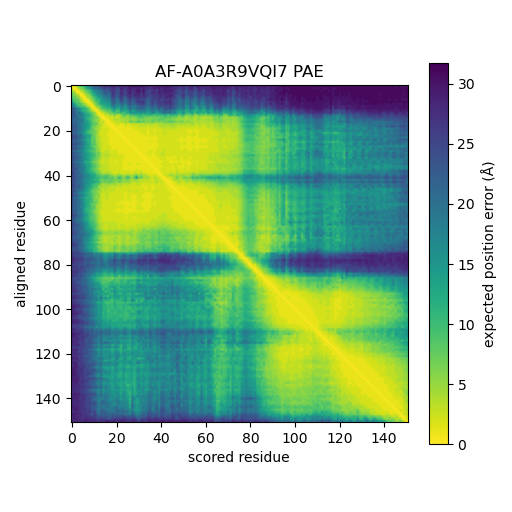 C C . GLN A 1 104 ? -10.281 12.174 20.050 1.00 94.38 104 GLN A C 1
ATOM 837 O O . GLN A 1 104 ? -10.266 12.187 21.281 1.00 94.38 104 GLN A O 1
ATOM 842 N N . ASP A 1 105 ? -10.551 13.247 19.307 1.00 94.75 105 ASP A N 1
ATOM 843 C CA . ASP A 1 105 ? -10.805 14.578 19.855 1.00 94.75 105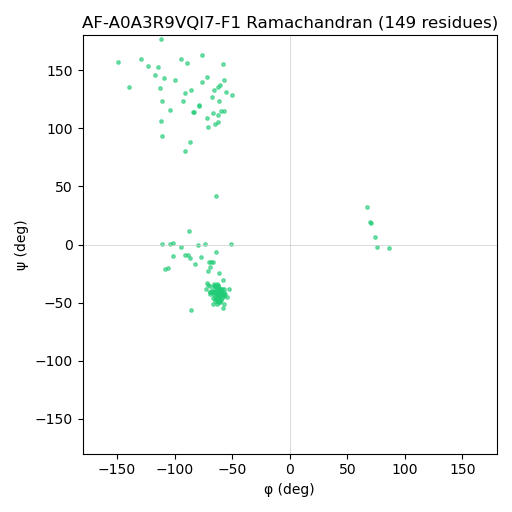 ASP A CA 1
ATOM 844 C C . ASP A 1 105 ? -12.048 14.598 20.752 1.00 94.75 105 ASP A C 1
ATOM 846 O O . ASP A 1 105 ? -12.032 15.220 21.813 1.00 94.75 105 ASP A O 1
ATOM 850 N N . GLU A 1 106 ? -13.127 13.928 20.339 1.00 95.62 106 GLU A N 1
ATOM 851 C CA . GLU A 1 106 ? -14.355 13.768 21.127 1.00 95.62 106 GLU A CA 1
ATOM 852 C C . GLU A 1 106 ? -14.057 13.089 22.471 1.00 95.62 106 GLU A C 1
ATOM 854 O O . GLU A 1 106 ? -14.310 13.666 23.526 1.00 95.62 106 GLU A O 1
ATOM 859 N N . LEU A 1 107 ? -13.423 11.911 22.446 1.00 93.75 107 LEU A N 1
ATOM 860 C CA . LEU A 1 107 ? -13.101 11.163 23.664 1.00 93.75 107 LEU A CA 1
ATOM 861 C C . LEU A 1 107 ? -12.140 11.926 24.584 1.00 93.75 107 LEU A C 1
ATOM 863 O O . LEU A 1 107 ? -12.265 11.857 25.806 1.00 93.75 107 LEU A O 1
ATOM 867 N N . GLN A 1 108 ? -11.187 12.663 24.012 1.00 90.88 108 GLN A N 1
ATOM 868 C CA . GLN A 1 108 ? -10.270 13.491 24.786 1.00 90.88 108 GLN A CA 1
ATOM 869 C C . GLN A 1 108 ? -11.000 14.654 25.475 1.00 90.88 108 GLN A C 1
ATOM 871 O O . GLN A 1 108 ? -10.709 14.948 26.635 1.00 90.88 108 GLN A O 1
ATOM 876 N N . LYS A 1 109 ? -11.959 15.301 24.795 1.00 93.50 109 LYS A N 1
ATOM 877 C CA . LYS A 1 109 ? -12.792 16.372 25.377 1.00 93.50 109 LYS A CA 1
ATOM 878 C C . LYS A 1 109 ? -13.684 15.860 26.503 1.00 93.50 109 LYS A C 1
ATOM 880 O O . LYS A 1 109 ? -13.846 16.560 27.498 1.00 93.50 109 LYS A O 1
ATOM 885 N N . ASP A 1 110 ? -14.179 14.634 26.378 1.00 92.38 110 ASP A N 1
ATOM 886 C CA . ASP A 1 110 ? -14.990 13.971 27.404 1.00 92.38 110 ASP A CA 1
ATOM 887 C C . ASP A 1 110 ? -14.163 13.501 28.617 1.00 92.38 110 ASP A C 1
ATOM 889 O O . ASP A 1 110 ? -14.698 12.917 29.560 1.00 92.38 110 ASP A O 1
ATOM 893 N N . GLY A 1 111 ? -12.846 13.748 28.616 1.00 91.44 111 GLY A N 1
ATOM 894 C CA . GLY A 1 111 ? -11.943 13.354 29.695 1.00 91.44 111 GLY A CA 1
ATOM 895 C C . GLY A 1 111 ? -11.704 11.846 29.764 1.00 91.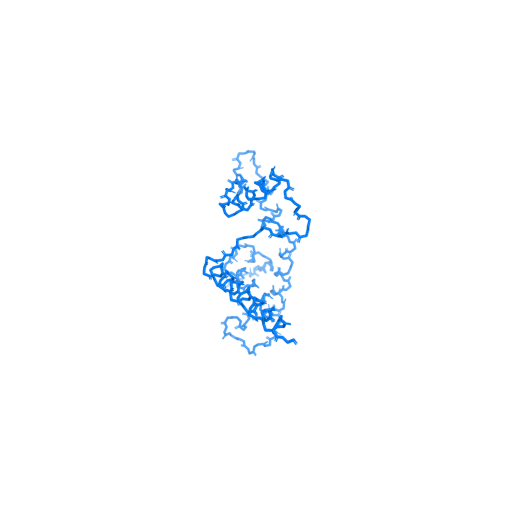44 111 GLY A C 1
ATOM 896 O O . GLY A 1 111 ? -11.279 11.339 30.804 1.00 91.44 111 GLY A O 1
ATOM 897 N N . ALA A 1 112 ? -11.981 11.111 28.683 1.00 88.00 112 ALA A N 1
ATOM 898 C CA . ALA A 1 112 ? -11.736 9.681 28.643 1.00 88.00 112 ALA A CA 1
ATOM 899 C C . ALA A 1 112 ? -10.230 9.399 28.726 1.00 88.00 112 ALA A C 1
ATOM 901 O O . ALA A 1 112 ? -9.429 9.965 27.981 1.00 88.00 112 ALA A O 1
ATOM 902 N N . ASP A 1 113 ? -9.841 8.457 29.586 1.00 91.44 113 ASP A N 1
ATOM 903 C CA . ASP A 1 113 ? -8.481 7.926 29.567 1.00 91.44 113 ASP A CA 1
ATOM 904 C C . ASP A 1 113 ? -8.260 7.138 28.266 1.00 91.44 113 ASP A C 1
ATOM 906 O O . ASP A 1 113 ? -8.895 6.100 28.041 1.00 91.44 113 ASP A O 1
ATOM 910 N N . LEU A 1 114 ? -7.389 7.656 27.399 1.00 88.81 114 LEU A N 1
ATOM 911 C CA . LEU A 1 114 ? -7.006 7.043 26.126 1.00 88.81 114 LEU A CA 1
ATOM 912 C C . LEU A 1 114 ? -5.732 6.197 26.231 1.00 88.81 114 LEU A C 1
ATOM 914 O O . LEU A 1 114 ? -5.331 5.578 25.241 1.00 88.81 114 LEU A O 1
ATOM 918 N N . HIS A 1 115 ? -5.088 6.135 27.400 1.00 91.62 115 HIS A N 1
ATOM 919 C CA . HIS A 1 115 ? -3.857 5.379 27.556 1.00 91.62 115 HIS A CA 1
ATOM 920 C C . HIS A 1 115 ? -4.098 3.888 27.272 1.00 91.62 115 HIS A C 1
ATOM 922 O O . HIS A 1 115 ? -4.951 3.233 27.869 1.00 91.62 115 HIS A O 1
ATOM 928 N N . GLY A 1 116 ? -3.341 3.338 26.319 1.00 92.44 116 GLY A N 1
ATOM 929 C CA . GLY A 1 116 ? -3.467 1.941 25.896 1.00 92.44 116 GLY A CA 1
ATOM 930 C C . GLY A 1 116 ? -4.705 1.619 25.047 1.00 92.44 116 GLY A C 1
ATOM 931 O O . GLY A 1 116 ? -4.921 0.448 24.736 1.00 92.44 116 GLY A O 1
ATOM 932 N N . LYS A 1 117 ? -5.509 2.611 24.637 1.00 92.25 117 LYS A N 1
ATOM 933 C CA . LYS A 1 117 ? -6.682 2.403 23.771 1.00 92.25 117 LYS A CA 1
ATOM 934 C C . LYS A 1 117 ? -6.365 2.742 22.316 1.00 92.25 117 LYS A C 1
ATOM 936 O O . LYS A 1 117 ? -5.677 3.715 22.023 1.00 92.25 117 LYS A O 1
ATOM 941 N N . LYS A 1 118 ? -6.907 1.948 21.388 1.00 92.50 118 LYS A N 1
ATOM 942 C CA . LYS A 1 118 ? -6.801 2.185 19.942 1.00 92.50 118 LYS A CA 1
ATOM 943 C C . LYS A 1 118 ? -8.161 2.569 19.373 1.00 92.50 118 LYS A C 1
ATOM 945 O O . LYS A 1 118 ? -9.109 1.799 19.481 1.00 92.50 118 LYS A O 1
ATOM 950 N N . ILE A 1 119 ? -8.223 3.726 18.719 1.00 94.31 119 ILE A N 1
ATOM 951 C CA . ILE A 1 119 ? -9.370 4.155 17.918 1.00 94.31 119 ILE A CA 1
ATOM 952 C C . ILE A 1 119 ? -9.094 3.718 16.478 1.00 94.31 119 ILE A C 1
ATOM 954 O O . ILE A 1 119 ? -8.044 4.040 15.919 1.00 94.31 119 ILE A O 1
ATOM 958 N N . ALA A 1 120 ? -9.993 2.935 15.890 1.00 94.50 120 ALA A N 1
ATOM 959 C CA . ALA A 1 120 ? -9.823 2.403 14.545 1.00 94.50 120 ALA A CA 1
ATOM 960 C C . ALA A 1 120 ? -11.169 2.219 13.848 1.00 94.50 120 ALA A C 1
ATOM 962 O O . ALA A 1 120 ? -12.202 2.049 14.493 1.00 94.50 120 ALA A O 1
ATOM 963 N N . LEU A 1 121 ? -11.128 2.202 12.518 1.00 95.31 121 LEU A N 1
ATOM 964 C CA . LEU A 1 121 ? -12.258 1.798 11.694 1.00 95.31 121 LEU A CA 1
ATOM 965 C C . LEU A 1 121 ? -12.245 0.279 11.535 1.00 95.31 121 LEU A C 1
ATOM 967 O O . LEU A 1 121 ? -11.215 -0.308 11.199 1.00 95.31 121 LEU A O 1
ATOM 971 N N . ILE A 1 122 ? -13.402 -0.340 11.739 1.00 94.94 122 ILE A N 1
ATOM 972 C CA . ILE A 1 122 ? -13.654 -1.741 11.406 1.00 94.94 122 ILE A CA 1
ATOM 973 C C . ILE A 1 122 ? -14.860 -1.821 10.462 1.00 94.94 122 ILE A C 1
ATOM 975 O O . ILE A 1 122 ? -15.712 -0.930 10.495 1.00 94.94 122 ILE A O 1
ATOM 979 N N . PRO A 1 123 ? -14.965 -2.858 9.613 1.00 96.88 123 PRO A N 1
ATOM 980 C CA . PRO A 1 123 ? -16.151 -3.043 8.784 1.00 96.88 123 PRO A CA 1
ATOM 981 C C . PRO A 1 123 ? -17.422 -3.138 9.639 1.00 96.88 123 PRO A C 1
ATOM 983 O O . PRO A 1 123 ? -17.416 -3.789 10.681 1.00 96.88 123 PRO A O 1
ATOM 986 N N . ALA A 1 124 ? -18.531 -2.556 9.176 1.00 95.06 124 ALA A N 1
ATOM 987 C CA . ALA A 1 124 ? -19.788 -2.525 9.934 1.00 95.06 124 ALA A CA 1
ATOM 988 C C . ALA A 1 124 ? -20.296 -3.927 10.318 1.00 95.06 124 ALA A C 1
ATOM 990 O O . ALA A 1 124 ? -20.754 -4.139 11.436 1.00 95.06 124 ALA A O 1
ATOM 991 N N . ALA A 1 125 ? -20.143 -4.910 9.424 1.00 96.69 125 ALA A N 1
ATOM 992 C CA . ALA A 1 125 ? -20.488 -6.300 9.718 1.00 96.69 125 ALA A CA 1
ATOM 993 C C . ALA A 1 125 ? -19.641 -6.888 10.862 1.00 96.69 125 ALA A C 1
ATOM 995 O O . ALA A 1 125 ? -20.152 -7.649 11.678 1.00 96.69 125 ALA A O 1
ATOM 996 N N . VAL A 1 126 ? -18.361 -6.507 10.947 1.00 97.12 126 VAL A N 1
ATOM 997 C CA . VAL A 1 126 ? -17.476 -6.922 12.045 1.00 97.12 126 VAL A CA 1
ATOM 998 C C . VAL A 1 126 ? -17.907 -6.248 13.345 1.00 97.12 126 VAL A C 1
ATOM 1000 O O . VAL A 1 126 ? -17.978 -6.921 14.364 1.00 97.12 126 VAL A O 1
ATOM 1003 N N . HIS A 1 127 ? -18.253 -4.957 13.312 1.00 95.69 127 HIS A N 1
ATOM 1004 C CA . HIS A 1 127 ? -18.781 -4.256 14.487 1.00 95.69 127 HIS A CA 1
ATOM 1005 C C . HIS A 1 127 ? -20.037 -4.937 15.042 1.00 95.69 127 HIS A C 1
ATOM 1007 O O . HIS A 1 127 ? -20.063 -5.295 16.214 1.00 95.69 127 HIS A O 1
ATOM 1013 N N . ALA A 1 128 ? -21.031 -5.200 14.189 1.00 96.19 128 ALA A N 1
ATOM 1014 C CA . ALA A 1 128 ? -22.270 -5.861 14.595 1.00 96.19 128 ALA A CA 1
ATOM 1015 C C . ALA A 1 128 ? -22.022 -7.261 15.184 1.00 96.19 128 ALA A C 1
ATOM 1017 O O . ALA A 1 128 ? -22.627 -7.632 16.186 1.00 96.19 128 ALA A O 1
ATOM 1018 N N . ALA A 1 129 ? -21.100 -8.031 14.598 1.00 96.75 129 ALA A N 1
ATOM 1019 C CA . ALA A 1 129 ? -20.730 -9.339 15.130 1.00 96.75 129 ALA A CA 1
ATOM 1020 C C . ALA A 1 129 ? -20.087 -9.244 16.527 1.00 96.75 129 ALA A C 1
ATOM 1022 O O . 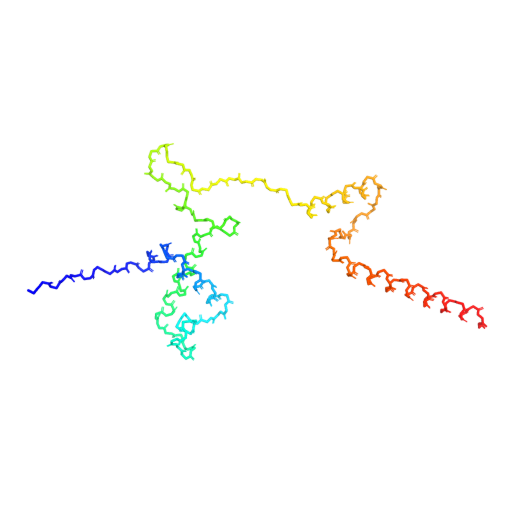ALA A 1 129 ? -20.413 -10.047 17.399 1.00 96.75 129 ALA A O 1
ATOM 1023 N N . LEU A 1 130 ? -19.211 -8.257 16.755 1.00 95.75 130 LEU A N 1
ATOM 1024 C CA . LEU A 1 130 ? -18.583 -8.030 18.061 1.00 95.75 130 LEU A CA 1
ATOM 1025 C C . LEU A 1 130 ? -19.598 -7.600 19.128 1.00 95.75 130 LEU A C 1
ATOM 1027 O O . LEU A 1 130 ? -19.459 -7.990 20.287 1.00 95.75 130 LEU A O 1
ATOM 1031 N N . GLU A 1 131 ? -20.614 -6.820 18.754 1.00 95.38 131 GLU A N 1
ATOM 1032 C CA . GLU A 1 131 ? -21.703 -6.448 19.664 1.00 95.38 131 GLU A CA 1
ATOM 1033 C C . GLU A 1 131 ? -22.520 -7.672 20.075 1.00 95.38 131 GLU A C 1
ATOM 1035 O O . GLU A 1 131 ? -22.671 -7.919 21.267 1.00 95.38 131 GLU A O 1
ATOM 1040 N N . ILE A 1 132 ? -22.928 -8.504 19.112 1.00 97.38 132 ILE A N 1
ATOM 1041 C CA . ILE A 1 132 ? -23.638 -9.759 19.399 1.00 97.38 132 ILE A CA 1
ATOM 1042 C C . ILE A 1 132 ? -22.802 -10.660 20.320 1.00 97.38 132 ILE A C 1
ATOM 1044 O O . ILE A 1 132 ? -23.321 -11.231 21.277 1.00 97.38 132 ILE A O 1
ATOM 1048 N N . GLU A 1 133 ? -21.497 -10.790 20.063 1.00 97.00 133 GLU A N 1
ATOM 1049 C CA . GLU A 1 133 ? -20.611 -11.599 20.905 1.00 97.00 133 GLU A CA 1
ATOM 1050 C C . GLU A 1 133 ? -20.517 -11.060 22.343 1.00 97.00 133 GLU A C 1
ATOM 1052 O O . GLU A 1 133 ? -20.493 -11.849 23.293 1.00 97.00 133 GLU A O 1
ATOM 1057 N N . ARG A 1 134 ? -20.454 -9.734 22.519 1.00 96.38 134 ARG A N 1
ATOM 1058 C CA . ARG A 1 134 ? -20.445 -9.096 23.842 1.00 96.38 134 ARG A CA 1
ATOM 1059 C C . ARG A 1 134 ? -21.742 -9.389 24.589 1.00 96.38 134 ARG A C 1
ATOM 1061 O O . ARG A 1 134 ? -21.674 -9.857 25.723 1.00 96.38 134 ARG A O 1
ATOM 1068 N N . ASP A 1 135 ? -22.881 -9.176 23.943 1.00 96.56 135 ASP A N 1
ATOM 1069 C CA . ASP A 1 135 ? -24.197 -9.332 24.564 1.00 96.56 135 ASP A CA 1
ATOM 1070 C C . ASP A 1 135 ? -24.417 -10.795 25.002 1.00 96.56 135 ASP A C 1
ATOM 1072 O O . ASP A 1 135 ? -24.759 -11.066 26.154 1.00 96.56 135 ASP A O 1
ATOM 1076 N N . LEU A 1 136 ? -24.062 -11.763 24.145 1.00 97.00 136 LEU A N 1
ATOM 1077 C CA . LEU A 1 136 ? -24.102 -13.192 24.487 1.00 97.00 136 LEU A CA 1
ATOM 1078 C C . LEU A 1 136 ? -23.198 -13.543 25.680 1.00 97.00 136 LEU A C 1
ATOM 1080 O O . LEU A 1 136 ? -23.554 -14.383 26.511 1.00 97.00 136 LEU A O 1
ATOM 1084 N N . LYS A 1 137 ? -22.010 -12.932 25.786 1.00 95.94 137 LYS A N 1
ATOM 1085 C CA . LYS A 1 137 ? -21.119 -13.147 26.939 1.00 95.94 137 LYS A CA 1
ATOM 1086 C C . LYS A 1 137 ? -21.721 -12.582 28.219 1.00 95.94 137 LYS A C 1
ATOM 1088 O O . LYS A 1 137 ? -21.610 -13.228 29.259 1.00 95.94 137 LYS A O 1
ATOM 1093 N N . GLU A 1 138 ? -22.349 -11.414 28.162 1.00 95.69 138 GLU A N 1
ATOM 1094 C CA . GLU A 1 138 ? -22.997 -10.797 29.321 1.00 95.69 138 GLU A CA 1
ATOM 1095 C C . GLU A 1 138 ? -24.162 -11.651 29.840 1.00 95.69 138 GLU A C 1
ATOM 1097 O O . GLU A 1 138 ? -24.230 -11.916 31.044 1.00 95.69 138 GLU A O 1
ATOM 1102 N N . GLU A 1 139 ? -25.002 -12.177 28.945 1.00 95.69 139 GLU A N 1
ATOM 1103 C CA . GLU A 1 139 ? -26.079 -13.118 29.282 1.00 95.69 139 GLU A CA 1
ATOM 1104 C C . GLU A 1 139 ? -25.538 -14.392 29.945 1.00 95.69 139 GLU A C 1
ATOM 1106 O O . GLU A 1 139 ? -25.999 -14.801 31.016 1.00 95.69 139 GLU A O 1
ATOM 1111 N N . GLN A 1 140 ? -24.495 -14.993 29.363 1.00 95.38 140 GLN A N 1
ATOM 1112 C CA . GLN A 1 140 ? -23.840 -16.171 29.937 1.00 95.38 140 GLN A CA 1
ATOM 1113 C C . GLN A 1 140 ? -23.253 -15.887 31.326 1.00 95.38 140 GLN A C 1
ATOM 1115 O O . GLN A 1 140 ? -23.332 -16.728 32.226 1.00 95.38 140 GLN A O 1
ATOM 1120 N N . TRP A 1 141 ? -22.649 -14.713 31.522 1.00 93.56 141 TRP A N 1
ATOM 1121 C CA . TRP A 1 141 ? -22.111 -14.296 32.817 1.00 93.56 141 TRP A CA 1
ATOM 1122 C C . TRP A 1 141 ? -23.217 -14.067 33.851 1.00 93.56 141 TRP A C 1
ATOM 1124 O O . TRP A 1 141 ? -23.039 -14.428 35.016 1.00 93.56 141 TRP A O 1
ATOM 1134 N N . ALA A 1 142 ? -24.353 -13.492 33.451 1.00 94.31 142 ALA A N 1
ATOM 1135 C CA . ALA A 1 142 ? -25.512 -13.309 34.318 1.00 94.31 142 ALA A CA 1
ATOM 1136 C C . ALA A 1 142 ? -26.082 -14.658 34.783 1.00 94.31 142 ALA A C 1
ATOM 1138 O O . ALA A 1 142 ? -26.155 -14.885 35.991 1.00 94.31 142 ALA A O 1
ATOM 1139 N N . ALA A 1 143 ? -26.344 -15.582 33.853 1.00 93.75 143 ALA A N 1
ATOM 1140 C CA . ALA A 1 143 ? -26.843 -16.922 34.165 1.00 93.75 143 ALA A CA 1
ATOM 1141 C C . ALA A 1 143 ? -25.905 -17.687 35.119 1.00 93.75 143 ALA A C 1
ATOM 1143 O O . ALA A 1 143 ? -26.345 -18.318 36.080 1.00 93.75 143 ALA A O 1
ATOM 1144 N N . ARG A 1 144 ? -24.583 -17.576 34.914 1.00 92.81 144 ARG A N 1
ATOM 1145 C CA . ARG A 1 144 ? -23.576 -18.171 35.813 1.00 92.81 144 ARG A CA 1
ATOM 1146 C C . ARG A 1 144 ? -23.583 -17.569 37.219 1.00 92.81 144 ARG A C 1
ATOM 1148 O O . ARG A 1 144 ? -23.312 -18.285 38.180 1.00 92.81 144 ARG A O 1
ATOM 1155 N N . ARG A 1 145 ? -23.835 -16.261 37.359 1.00 92.88 145 ARG A N 1
ATOM 1156 C CA . ARG A 1 145 ? -23.929 -15.609 38.678 1.00 92.88 145 ARG A CA 1
ATOM 1157 C C . ARG A 1 145 ? -25.180 -16.047 39.435 1.00 92.88 145 ARG A C 1
ATOM 1159 O O . ARG A 1 145 ? -25.076 -16.280 40.633 1.00 92.88 145 ARG A O 1
ATOM 1166 N N . GLU A 1 146 ? -26.310 -16.175 38.745 1.00 91.69 146 GLU A N 1
ATOM 1167 C CA . GLU A 1 146 ? -27.579 -16.617 39.332 1.00 91.69 146 GLU A CA 1
ATOM 1168 C C . GLU A 1 146 ? -27.503 -18.069 39.825 1.00 91.69 146 GLU A C 1
ATOM 1170 O O . GLU A 1 146 ? -27.817 -18.340 40.986 1.00 91.69 146 GLU A O 1
ATOM 1175 N N . ALA A 1 147 ? -26.962 -18.977 39.005 1.00 89.44 147 ALA A N 1
ATOM 1176 C CA . ALA A 1 147 ? -26.735 -20.370 39.397 1.00 89.44 147 ALA A CA 1
ATOM 1177 C C . ALA A 1 147 ? -25.873 -20.482 40.670 1.00 89.44 147 ALA A C 1
ATOM 1179 O O . ALA A 1 147 ? -26.234 -21.199 41.592 1.00 89.44 147 ALA A O 1
ATOM 1180 N N . ARG A 1 148 ? -24.800 -19.685 40.786 1.00 88.12 148 ARG A N 1
ATOM 1181 C CA . ARG A 1 148 ? -23.937 -19.671 41.984 1.00 88.12 148 ARG A CA 1
ATOM 1182 C C . ARG A 1 148 ? -24.609 -19.074 43.229 1.00 88.12 148 ARG A C 1
ATOM 1184 O O . ARG A 1 148 ? -24.111 -19.259 44.329 1.00 88.12 148 ARG A O 1
ATOM 1191 N N . SER A 1 149 ? -25.682 -18.297 43.075 1.00 80.88 149 SER A N 1
ATOM 1192 C CA . SER A 1 149 ? -26.415 -17.705 44.209 1.00 80.88 149 SER A CA 1
ATOM 1193 C C . SER A 1 149 ? -27.517 -18.606 44.773 1.00 80.88 149 SER A C 1
ATOM 1195 O O . SER A 1 149 ? -28.092 -18.277 45.807 1.00 80.88 149 SER A O 1
ATOM 1197 N N . THR A 1 150 ? -27.821 -19.711 44.086 1.00 79.19 150 THR A N 1
ATOM 1198 C CA . THR A 1 150 ? -28.856 -20.685 44.472 1.00 79.19 150 THR A CA 1
ATOM 1199 C C . THR A 1 150 ? -28.284 -21.981 45.067 1.00 79.19 150 THR A C 1
ATOM 1201 O O . THR A 1 150 ? -29.061 -22.849 45.463 1.00 79.19 150 THR A O 1
ATOM 1204 N N . GLU A 1 151 ? -26.953 -22.082 45.174 1.00 61.78 151 GLU A N 1
ATOM 1205 C CA . GLU A 1 151 ? -26.193 -23.115 45.904 1.00 61.78 151 GLU A CA 1
ATOM 1206 C C . GLU A 1 151 ? -25.825 -22.642 47.319 1.00 61.78 151 GLU A C 1
ATOM 1208 O O . GLU A 1 151 ? -25.872 -23.484 48.245 1.00 61.78 151 GLU A O 1
#

Radius of gyration: 29.18 Å; Cα contacts (8 Å, |Δi|>4): 68; chains: 1; bounding box: 58×52×93 Å

Secondary structure (DSSP, 8-state):
----------TTHHHHH-HHHHHHHHHHHHHT--HHHHTT-S-S---HHHHHHHHHHHHHHHHB-TTT--BGGGT---S-TTPPPS--------HHHHHHHHHHHHHHHTT---TT-------HHHHHHHHHHHHHHHHHHHHHHHHHH--

Sequence (151 aa):
MERTAVRPRGRGKRLIADERFRAELELCDRWGIPHSLFRGAGDGRWTERDREKALAYREYQRTVCPGCGTRHEDWDHGGSDDAEDAYEVTVQRCIGCQVIGEKQDELQKDGADLHGKKIALIPAAVHAALEIERDLKEEQWAARREARSTE

Foldseek 3Di:
DDPDPDDPPPLQPCCVPPPPLLVLLVVCLVVVFFSCVSVVNDPRDHDPVSVSSNVSSVVVVVQADPPPRDGPVLQPPVDPPPDDRPDDDDDDDDPQVVVQVVVVVVCVVVVHDCVPPDRHDDPPVVVVVVVVVVVVVVVVVVVVVVVVVVD